Protein AF-A0A0D7AT11-F1 (afdb_monomer_lite)

Organism: NCBI:txid1314674

Radius of gyration: 20.87 Å; chains: 1; bounding box: 72×34×50 Å

Foldseek 3Di:
DDDPAAKEKEKEWDQDPVRWIKMWIWIWDADPNDIDIDTQDIDTQPPDLALLSVLVVVLVSCVVVVNLARYAAYEYEPDPRVQSNLQNNLVDPSNVRRHDPVRYDHDPVNVVVLVVVLVVVVVPPCPDDDDDDPPPPVVSVVVNVVVVVVVVDPPPDPPPDDD

Secondary structure (DSSP, 8-state):
----S-EEEEEEEEE-TTS-EEEEEEEEEEETTEEEEEEEEEEEPPS---HHHHHHHHHHHHHHHT-TTTEEEEEE-S-HHHHHHHHHHHT-TT-TT---GGGEEE-HHHHHHHHHHHHHHTTS-------------HHHHHHHHHHHHHHTT--S-------

Structure (mmCIF, N/CA/C/O backbone):
data_AF-A0A0D7AT11-F1
#
_entry.id   AF-A0A0D7AT11-F1
#
loop_
_atom_site.group_PDB
_atom_site.id
_atom_site.type_symbol
_atom_site.label_atom_id
_atom_site.label_alt_id
_atom_site.label_comp_id
_atom_site.label_asym_id
_atom_site.label_entity_id
_atom_site.label_seq_id
_atom_site.pdbx_PDB_ins_code
_atom_site.Cartn_x
_atom_site.Cartn_y
_atom_site.Cartn_z
_atom_site.occupancy
_atom_site.B_iso_or_equiv
_atom_site.auth_seq_id
_atom_site.auth_comp_id
_atom_site.auth_asym_id
_atom_site.auth_atom_id
_atom_site.pdbx_PDB_model_num
ATOM 1 N N . LYS A 1 1 ? -16.514 -11.302 15.987 1.00 50.53 1 LYS A N 1
ATOM 2 C CA . LYS A 1 1 ? -15.358 -10.973 16.859 1.00 50.53 1 LYS A CA 1
ATOM 3 C C . LYS A 1 1 ? -14.493 -9.981 16.101 1.00 50.53 1 LYS A C 1
ATOM 5 O O . LYS A 1 1 ? -14.315 -10.203 14.911 1.00 50.53 1 LYS A O 1
ATOM 10 N N . ALA A 1 2 ? -14.018 -8.916 16.748 1.00 74.94 2 ALA A N 1
ATOM 11 C CA . ALA A 1 2 ? -13.013 -8.041 16.149 1.00 74.94 2 ALA A CA 1
ATOM 12 C C . ALA A 1 2 ? -11.730 -8.854 15.894 1.00 74.94 2 ALA A C 1
ATOM 14 O O . ALA A 1 2 ? -11.370 -9.689 16.724 1.00 74.94 2 ALA A O 1
ATOM 15 N N . TYR A 1 3 ? -11.114 -8.674 14.726 1.00 87.75 3 TYR A N 1
ATOM 16 C CA . TYR A 1 3 ? -9.824 -9.277 14.385 1.00 87.75 3 TYR A CA 1
ATOM 17 C C . TYR A 1 3 ? -8.723 -8.648 15.249 1.00 87.75 3 TYR A C 1
ATOM 19 O O . TYR A 1 3 ? -8.729 -7.431 15.392 1.00 87.75 3 TYR A O 1
ATOM 27 N N . ASP A 1 4 ? -7.830 -9.439 15.840 1.00 88.06 4 ASP A N 1
ATOM 28 C CA . ASP A 1 4 ? -6.830 -8.968 16.824 1.00 88.06 4 ASP A CA 1
ATOM 29 C C . ASP A 1 4 ? -5.400 -8.882 16.255 1.00 88.06 4 ASP A C 1
ATOM 31 O O . ASP A 1 4 ? -4.460 -8.584 16.976 1.00 88.06 4 ASP A O 1
ATOM 35 N N . GLY A 1 5 ? -5.224 -9.183 14.965 1.00 91.88 5 GLY A N 1
ATOM 36 C CA . GLY A 1 5 ? -3.926 -9.106 14.296 1.00 91.88 5 GLY A CA 1
ATOM 37 C C . GLY A 1 5 ? -3.753 -7.837 13.467 1.00 91.88 5 GLY A C 1
ATOM 38 O O . GLY A 1 5 ? -4.709 -7.088 13.239 1.00 91.88 5 GLY A O 1
ATOM 39 N N . ASP A 1 6 ? -2.534 -7.668 12.962 1.00 92.75 6 ASP A N 1
ATOM 40 C CA . ASP A 1 6 ? -2.200 -6.634 11.989 1.00 92.75 6 ASP A CA 1
ATOM 41 C C . ASP A 1 6 ? -2.857 -6.916 10.638 1.00 92.75 6 ASP A C 1
ATOM 43 O O . ASP A 1 6 ? -3.034 -8.065 10.214 1.00 92.75 6 ASP A O 1
ATOM 47 N N . ILE A 1 7 ? -3.210 -5.840 9.949 1.00 95.44 7 ILE A N 1
ATOM 48 C CA . ILE A 1 7 ? -3.744 -5.870 8.596 1.00 95.44 7 ILE A CA 1
ATOM 49 C C . ILE A 1 7 ? -2.685 -5.254 7.690 1.00 95.44 7 ILE A C 1
ATOM 51 O O . ILE A 1 7 ? -2.240 -4.126 7.890 1.00 95.44 7 ILE A O 1
ATOM 55 N N . HIS A 1 8 ? -2.266 -5.996 6.678 1.00 95.69 8 HIS A N 1
ATOM 56 C CA . HIS A 1 8 ? -1.451 -5.449 5.602 1.00 95.69 8 HIS A CA 1
ATOM 57 C C . HIS A 1 8 ? -2.362 -5.081 4.441 1.00 95.69 8 HIS A C 1
ATOM 59 O O . HIS A 1 8 ? -3.462 -5.623 4.320 1.00 95.69 8 HIS A O 1
ATOM 65 N N . PHE A 1 9 ? -1.921 -4.191 3.570 1.00 95.94 9 PHE A N 1
ATOM 66 C CA . PHE A 1 9 ? -2.657 -3.876 2.358 1.00 95.94 9 PHE A CA 1
ATOM 67 C C . PHE A 1 9 ? -1.766 -3.962 1.128 1.00 95.94 9 PHE A C 1
ATOM 69 O O . PHE A 1 9 ? -0.541 -3.892 1.217 1.00 95.94 9 PHE A O 1
ATOM 76 N N . ALA A 1 10 ? -2.399 -4.126 -0.022 1.00 95.94 10 ALA A N 1
ATOM 77 C CA . ALA A 1 10 ? -1.774 -3.883 -1.303 1.00 95.94 10 ALA A CA 1
ATOM 78 C C . ALA A 1 10 ? -2.655 -2.939 -2.118 1.00 95.94 10 ALA A C 1
ATOM 80 O O . ALA A 1 10 ? -3.878 -2.919 -1.954 1.00 95.94 10 ALA A O 1
ATOM 81 N N . THR A 1 11 ? -2.023 -2.146 -2.968 1.00 94.00 11 THR A N 1
ATOM 82 C CA . THR A 1 11 ? -2.700 -1.286 -3.929 1.00 94.00 11 THR A CA 1
ATOM 83 C C . THR A 1 11 ? -2.073 -1.471 -5.299 1.00 94.00 11 THR A C 1
ATOM 85 O O . THR A 1 11 ? -0.860 -1.647 -5.417 1.00 94.00 11 THR A O 1
ATOM 88 N N . ASP A 1 12 ? -2.912 -1.470 -6.325 1.00 91.94 12 ASP A N 1
ATOM 89 C CA . ASP A 1 12 ? -2.474 -1.494 -7.714 1.00 91.94 12 ASP A CA 1
ATOM 90 C C . ASP A 1 12 ? -3.231 -0.429 -8.494 1.00 91.94 12 ASP A C 1
ATOM 92 O O . ASP A 1 12 ? -4.451 -0.290 -8.347 1.00 91.94 12 ASP A O 1
ATOM 96 N N . THR A 1 13 ? -2.494 0.314 -9.314 1.00 89.00 13 THR A N 1
ATOM 97 C CA . THR A 1 13 ? -3.042 1.356 -10.177 1.00 89.00 13 THR A CA 1
ATOM 98 C C . THR A 1 13 ? -2.715 1.019 -11.615 1.00 89.00 13 THR A C 1
ATOM 100 O O . THR A 1 13 ? -1.553 0.883 -11.986 1.00 89.00 13 THR A O 1
ATOM 103 N N . TRP A 1 14 ? -3.736 0.951 -12.461 1.00 88.81 14 TRP A N 1
ATOM 104 C CA . TRP A 1 14 ? -3.528 0.705 -13.881 1.00 88.81 14 TRP A CA 1
ATOM 105 C C . TRP A 1 14 ? -4.406 1.596 -14.738 1.00 88.81 14 TRP A C 1
ATOM 107 O O . TRP A 1 14 ? -5.520 1.976 -14.376 1.00 88.81 14 TRP A O 1
ATOM 117 N N . THR A 1 15 ? -3.907 1.894 -15.932 1.00 88.81 15 THR A N 1
ATOM 118 C CA . THR A 1 15 ? -4.707 2.500 -16.990 1.00 88.81 15 THR A CA 1
ATOM 119 C C . THR A 1 15 ? -5.323 1.396 -17.840 1.00 88.81 15 THR A C 1
ATOM 121 O O . THR A 1 15 ? -4.629 0.558 -18.414 1.00 88.81 15 THR A O 1
ATOM 124 N N . SER A 1 16 ? -6.645 1.376 -17.927 1.00 89.12 16 SER A N 1
ATOM 125 C CA . SER A 1 16 ? -7.388 0.481 -18.806 1.00 89.12 16 SER A CA 1
ATOM 126 C C . SER A 1 16 ? -7.190 0.835 -20.286 1.00 89.12 16 SER A C 1
ATOM 128 O O . SER A 1 16 ? -6.800 1.943 -20.657 1.00 89.12 16 SER A O 1
ATOM 130 N N . ALA A 1 17 ? -7.583 -0.085 -21.170 1.00 90.62 17 ALA A N 1
ATOM 131 C CA . ALA A 1 17 ? -7.541 0.127 -22.619 1.00 90.62 17 ALA A CA 1
ATOM 132 C C . ALA A 1 17 ? -8.412 1.300 -23.117 1.00 90.62 17 ALA A C 1
ATOM 134 O O . ALA A 1 17 ? -8.201 1.787 -24.223 1.00 90.62 17 ALA A O 1
ATOM 135 N N . ASN A 1 18 ? -9.387 1.759 -22.323 1.00 90.88 18 ASN A N 1
ATOM 136 C CA . ASN A 1 18 ? -10.194 2.945 -22.627 1.00 90.88 18 ASN A CA 1
ATOM 137 C C . ASN A 1 18 ? -9.656 4.230 -21.966 1.00 90.88 18 ASN A C 1
ATOM 139 O O . ASN A 1 18 ? -10.410 5.191 -21.834 1.00 90.88 18 ASN A O 1
ATOM 143 N N . HIS A 1 19 ? -8.372 4.247 -21.588 1.00 85.56 19 HIS A N 1
ATOM 144 C CA . HIS A 1 19 ? -7.656 5.395 -21.017 1.00 85.56 19 HIS A CA 1
ATOM 145 C C . HIS A 1 19 ? -8.220 5.895 -19.683 1.00 85.56 19 HIS A C 1
ATOM 147 O O . HIS A 1 19 ? -8.144 7.083 -19.381 1.00 85.56 19 HIS A O 1
ATOM 153 N N . ARG A 1 20 ? -8.784 4.989 -18.881 1.00 87.31 20 ARG A N 1
ATOM 154 C CA . ARG A 1 20 ? -9.256 5.293 -17.528 1.00 87.31 20 ARG A CA 1
ATOM 155 C C . ARG A 1 20 ? -8.307 4.691 -16.513 1.00 87.31 20 ARG A C 1
ATOM 157 O O . ARG A 1 20 ? -7.905 3.539 -16.654 1.00 87.31 20 ARG A O 1
ATOM 164 N N . ALA A 1 21 ? -7.935 5.463 -15.506 1.00 87.19 21 ALA A N 1
ATOM 165 C CA . ALA A 1 21 ? -7.117 4.954 -14.419 1.00 87.19 21 ALA A CA 1
ATOM 166 C C . ALA A 1 21 ? -8.017 4.342 -13.348 1.00 87.19 21 ALA A C 1
ATOM 168 O O . ALA A 1 21 ? -8.988 4.965 -12.922 1.00 87.19 21 ALA A O 1
ATOM 169 N N . PHE A 1 22 ? -7.677 3.143 -12.898 1.00 90.50 22 PHE A N 1
ATOM 170 C CA . PHE A 1 22 ? -8.353 2.459 -11.807 1.00 90.50 22 PHE A CA 1
ATOM 171 C C . PHE A 1 22 ? -7.369 2.151 -10.693 1.00 90.50 22 PHE A C 1
ATOM 173 O O . PHE A 1 22 ? -6.194 1.912 -10.961 1.00 90.50 22 PHE A O 1
ATOM 180 N N . VAL A 1 23 ? -7.884 2.129 -9.469 1.00 91.06 23 VAL A N 1
ATOM 181 C CA . VAL A 1 23 ? -7.182 1.670 -8.274 1.00 91.06 23 VAL A CA 1
ATOM 182 C C . VAL A 1 23 ? -7.961 0.514 -7.669 1.00 91.06 23 VAL A C 1
ATOM 184 O O . VAL A 1 23 ? -9.188 0.571 -7.560 1.00 91.06 23 VAL A O 1
ATOM 187 N N . ALA A 1 24 ? -7.242 -0.518 -7.243 1.00 95.00 24 ALA A N 1
ATOM 188 C CA . ALA A 1 24 ? -7.763 -1.555 -6.365 1.00 95.00 24 ALA A CA 1
ATOM 189 C C . ALA A 1 24 ? -7.001 -1.538 -5.042 1.00 95.00 24 ALA A C 1
ATOM 191 O O . ALA A 1 24 ? -5.774 -1.521 -5.049 1.00 95.00 24 ALA A O 1
ATOM 192 N N . ILE A 1 25 ? -7.722 -1.609 -3.923 1.00 96.31 25 ILE A N 1
ATOM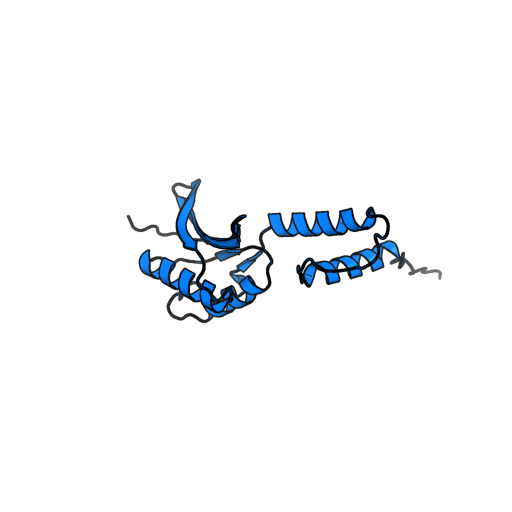 193 C CA . ILE A 1 25 ? -7.138 -1.719 -2.583 1.00 96.31 25 ILE A CA 1
ATOM 194 C C . ILE A 1 25 ? -7.544 -3.066 -1.996 1.00 96.31 25 ILE A C 1
ATOM 196 O O . ILE A 1 25 ? -8.733 -3.382 -1.896 1.00 96.31 25 ILE A O 1
ATOM 200 N N . THR A 1 26 ? -6.569 -3.861 -1.566 1.00 97.62 26 THR A N 1
ATOM 201 C CA . THR A 1 26 ? -6.802 -5.152 -0.914 1.00 97.62 26 THR A CA 1
ATOM 202 C C . THR A 1 26 ? -6.230 -5.176 0.492 1.00 97.62 26 THR A C 1
ATOM 204 O O . THR A 1 26 ? -5.112 -4.735 0.717 1.00 97.62 26 THR A O 1
ATOM 207 N N . ALA A 1 27 ? -6.966 -5.753 1.438 1.00 97.19 27 ALA A N 1
ATOM 208 C CA . ALA A 1 27 ? -6.480 -6.104 2.765 1.00 97.19 27 ALA A CA 1
ATOM 209 C C . ALA A 1 27 ? -5.985 -7.554 2.794 1.00 97.19 27 ALA A C 1
ATOM 211 O O . ALA A 1 27 ? -6.598 -8.451 2.208 1.00 97.19 27 ALA A O 1
ATOM 212 N N . HIS A 1 28 ? -4.911 -7.791 3.535 1.00 97.00 28 HIS A N 1
ATOM 213 C CA . HIS A 1 28 ? -4.272 -9.080 3.739 1.00 97.00 28 HIS A CA 1
ATOM 214 C C . HIS A 1 28 ? -4.108 -9.328 5.238 1.00 97.00 28 HIS A C 1
ATOM 216 O O . HIS A 1 28 ? -3.525 -8.519 5.956 1.00 97.00 28 HIS A O 1
ATOM 222 N N . LEU A 1 29 ? -4.632 -10.455 5.712 1.00 96.00 29 LEU A N 1
ATOM 223 C CA . LEU A 1 29 ? -4.647 -10.810 7.129 1.00 96.00 29 LEU A CA 1
ATOM 224 C C . LEU A 1 29 ? -4.575 -12.326 7.325 1.00 96.00 29 LEU A C 1
ATOM 226 O O . LEU A 1 29 ? -4.936 -13.101 6.437 1.00 96.00 29 LEU A O 1
ATOM 230 N N . LEU A 1 30 ? -4.145 -12.763 8.505 1.00 95.44 30 LEU A N 1
ATOM 231 C CA . LEU A 1 30 ? -4.098 -14.179 8.878 1.00 95.44 30 LEU A CA 1
ATOM 232 C C . LEU A 1 30 ? -5.301 -14.548 9.740 1.00 95.44 30 LEU A C 1
ATOM 234 O O . LEU A 1 30 ? -5.426 -14.066 10.861 1.00 95.44 30 LEU A O 1
ATOM 238 N N . VAL A 1 31 ? -6.156 -15.449 9.258 1.00 94.38 31 VAL A N 1
ATOM 239 C CA . VAL A 1 31 ? -7.301 -15.981 10.014 1.00 94.38 31 VAL A CA 1
ATOM 240 C C . VAL A 1 31 ? -7.145 -17.491 10.131 1.00 94.38 31 VAL A C 1
ATOM 242 O O . VAL A 1 31 ? -7.020 -18.173 9.118 1.00 94.38 31 VAL A O 1
ATOM 245 N N . ASP A 1 32 ? -7.125 -18.012 11.360 1.00 93.44 32 ASP A N 1
ATOM 246 C CA . ASP A 1 32 ? -6.904 -19.439 11.649 1.00 93.44 32 ASP A CA 1
ATOM 247 C C . ASP A 1 32 ? -5.619 -19.989 10.998 1.00 93.44 32 ASP A C 1
ATOM 249 O O . ASP A 1 32 ? -5.617 -21.055 10.381 1.00 93.44 32 ASP A O 1
ATOM 253 N N . ALA A 1 33 ? -4.528 -19.215 11.094 1.00 91.50 33 ALA A N 1
ATOM 254 C CA . ALA A 1 33 ? -3.230 -19.490 10.465 1.00 91.50 33 ALA A CA 1
ATOM 255 C C . ALA A 1 33 ? -3.271 -19.626 8.928 1.00 91.50 33 ALA A C 1
ATOM 257 O O . ALA A 1 33 ? -2.363 -20.198 8.325 1.00 91.50 33 ALA A O 1
ATOM 258 N N . LYS A 1 34 ? -4.310 -19.090 8.277 1.00 95.50 34 LYS A N 1
ATOM 259 C CA . LYS A 1 34 ? -4.439 -19.068 6.818 1.00 95.50 34 LYS A CA 1
ATOM 260 C C . LYS A 1 34 ? -4.475 -17.633 6.304 1.00 95.50 34 LYS A C 1
ATOM 262 O O . LYS A 1 34 ? -5.214 -16.816 6.863 1.00 95.50 34 LYS A O 1
ATOM 267 N N . PRO A 1 35 ? -3.724 -17.317 5.235 1.00 95.50 35 PRO A N 1
ATOM 268 C CA . PRO A 1 35 ? -3.795 -16.004 4.620 1.00 95.50 35 PRO A CA 1
ATOM 269 C C . PRO A 1 35 ? -5.178 -15.804 4.004 1.00 95.50 35 PRO A C 1
ATOM 271 O O . PRO A 1 35 ? -5.715 -16.680 3.322 1.00 95.50 35 PRO A O 1
ATOM 274 N N . LYS A 1 36 ? -5.754 -14.634 4.250 1.00 96.38 36 LYS A N 1
ATOM 275 C CA . LYS A 1 36 ? -6.951 -14.135 3.585 1.00 96.38 36 LYS A CA 1
ATOM 276 C C . LYS A 1 36 ? -6.615 -12.832 2.888 1.00 96.38 36 LYS A C 1
ATOM 278 O O . LYS A 1 36 ? -5.909 -11.999 3.447 1.00 96.38 36 LYS A O 1
ATOM 283 N N . SER A 1 37 ? -7.151 -12.678 1.685 1.00 97.06 37 SER A N 1
ATOM 284 C CA . SER A 1 37 ? -7.117 -11.434 0.928 1.00 97.06 37 SER A CA 1
ATOM 285 C C . SER A 1 37 ? -8.549 -10.999 0.649 1.00 97.06 37 SER A C 1
ATOM 287 O O . SER A 1 37 ? -9.398 -11.835 0.328 1.00 97.06 37 SER A O 1
ATOM 289 N N . ILE A 1 38 ? -8.829 -9.716 0.851 1.00 96.44 38 ILE A N 1
ATOM 290 C CA . ILE A 1 38 ? -10.156 -9.118 0.720 1.00 96.44 38 ILE A CA 1
ATOM 291 C C . ILE A 1 38 ? -9.994 -7.821 -0.065 1.00 96.44 38 ILE A C 1
ATOM 293 O O . ILE A 1 38 ? -9.147 -7.009 0.286 1.00 96.44 38 ILE A O 1
ATOM 297 N N . ILE A 1 39 ? -10.802 -7.615 -1.103 1.00 97.62 39 ILE A N 1
ATOM 298 C CA . ILE A 1 39 ? -10.886 -6.313 -1.777 1.00 97.62 39 ILE A CA 1
ATOM 299 C C . ILE A 1 39 ? -11.653 -5.366 -0.855 1.00 97.62 39 ILE A C 1
ATOM 301 O O . ILE A 1 39 ? -12.777 -5.682 -0.463 1.00 97.62 39 ILE A O 1
ATOM 305 N N . LEU A 1 40 ? -11.032 -4.244 -0.493 1.00 97.00 40 LEU A N 1
ATOM 306 C CA . LEU A 1 40 ? -11.667 -3.191 0.296 1.00 97.00 40 LEU A CA 1
ATOM 307 C C . LEU A 1 40 ? -12.433 -2.228 -0.605 1.00 97.00 40 LEU A C 1
ATOM 309 O O . LEU A 1 40 ? -13.600 -1.956 -0.346 1.00 97.00 40 LEU A O 1
ATOM 313 N N . ASP A 1 41 ? -11.788 -1.754 -1.671 1.00 96.31 41 ASP A N 1
ATOM 314 C CA . ASP A 1 41 ? -12.399 -0.831 -2.623 1.00 96.31 41 ASP A CA 1
ATOM 315 C C . ASP A 1 41 ? -11.792 -0.997 -4.025 1.00 96.31 41 ASP A C 1
ATOM 317 O O . ASP A 1 41 ? -10.672 -1.496 -4.196 1.00 96.31 41 ASP A O 1
ATOM 321 N N . PHE A 1 42 ? -12.565 -0.593 -5.028 1.00 94.50 42 PHE A N 1
ATOM 322 C CA . PHE A 1 42 ? -12.181 -0.542 -6.429 1.00 94.50 42 PHE A CA 1
ATOM 323 C C . PHE A 1 42 ? -12.872 0.646 -7.097 1.00 94.50 42 PHE A C 1
ATOM 325 O O . PHE A 1 42 ? -14.099 0.663 -7.236 1.00 94.50 42 PHE A O 1
ATOM 332 N N . PHE A 1 43 ? -12.090 1.622 -7.551 1.00 91.06 43 PHE A N 1
ATOM 333 C CA . PHE A 1 43 ? -12.637 2.863 -8.092 1.00 91.06 43 PHE A CA 1
ATOM 334 C C . PHE A 1 43 ? -11.799 3.438 -9.236 1.00 91.06 43 PHE A C 1
ATOM 336 O O . PHE A 1 43 ? -10.619 3.132 -9.404 1.00 91.06 43 PHE A O 1
ATOM 343 N N . GLU A 1 44 ? -12.447 4.273 -10.049 1.00 90.50 44 GLU A N 1
ATOM 344 C CA . GLU A 1 44 ? -11.787 5.096 -11.064 1.00 90.50 44 GLU A CA 1
ATOM 345 C C . GLU A 1 44 ? -11.124 6.295 -10.376 1.00 90.50 44 GLU A C 1
ATOM 347 O O . GLU A 1 44 ? -11.744 6.963 -9.545 1.00 90.50 44 GLU A O 1
ATOM 352 N N . VAL A 1 45 ? -9.856 6.548 -10.689 1.00 80.50 45 VAL A N 1
ATOM 353 C CA . VAL A 1 45 ? -9.055 7.565 -10.000 1.00 80.50 45 VAL A CA 1
ATOM 354 C C . VAL A 1 45 ? -9.578 8.967 -10.336 1.00 80.50 45 VAL A C 1
ATOM 356 O O . VAL A 1 45 ? -9.864 9.237 -11.506 1.00 80.50 45 VAL A O 1
ATOM 359 N N . PRO A 1 46 ? -9.668 9.886 -9.353 1.00 67.56 46 PRO A N 1
ATOM 360 C CA . PRO A 1 46 ? -9.953 11.295 -9.619 1.00 67.56 46 PRO A CA 1
ATOM 361 C C . PRO A 1 46 ? -8.932 11.906 -10.596 1.00 67.56 46 PRO A C 1
ATOM 363 O O . PRO A 1 46 ? -7.802 11.438 -10.677 1.00 67.56 46 PRO A O 1
ATOM 366 N N . GLU A 1 47 ? -9.287 12.990 -11.294 1.00 66.00 47 GLU A N 1
ATOM 367 C CA . GLU A 1 47 ? -8.486 13.610 -12.377 1.00 66.00 47 GLU A CA 1
ATOM 368 C C . GLU A 1 47 ? -7.015 13.958 -12.025 1.00 66.00 47 GLU A C 1
ATOM 370 O O . GLU A 1 47 ? -6.213 14.227 -12.918 1.00 66.00 47 GLU A O 1
ATOM 375 N N . LEU A 1 48 ? -6.635 13.946 -10.742 1.00 71.62 48 LEU A N 1
ATOM 376 C CA . LEU A 1 48 ? -5.284 14.213 -10.244 1.00 71.62 48 LEU A CA 1
ATOM 377 C C . LEU A 1 48 ? -4.607 12.907 -9.787 1.00 71.62 48 LEU A C 1
ATOM 379 O O . LEU A 1 48 ? -4.801 12.459 -8.659 1.00 71.62 48 LEU A O 1
ATOM 383 N N . HIS A 1 49 ? -3.772 12.318 -10.648 1.00 74.94 49 HIS A N 1
ATOM 384 C CA . HIS A 1 49 ? -2.967 11.119 -10.352 1.00 74.94 49 HIS A CA 1
ATOM 385 C C . HIS A 1 49 ? -1.724 11.434 -9.502 1.00 74.94 49 HIS A C 1
ATOM 387 O O . HIS A 1 49 ? -0.596 11.158 -9.910 1.00 74.94 49 HIS A O 1
ATOM 393 N N . THR A 1 50 ? -1.914 12.049 -8.335 1.00 84.94 50 THR A N 1
ATOM 394 C CA . THR A 1 50 ? -0.816 12.366 -7.410 1.00 84.94 50 THR A CA 1
ATOM 395 C C . THR A 1 50 ? -0.799 11.408 -6.225 1.00 84.94 50 THR A C 1
ATOM 397 O O . THR A 1 50 ? -1.846 10.886 -5.828 1.00 84.94 50 THR A O 1
ATOM 400 N N . GLY A 1 51 ? 0.379 11.201 -5.630 1.00 86.38 51 GLY A N 1
ATOM 401 C CA . GLY A 1 51 ? 0.523 10.367 -4.437 1.00 86.38 51 GLY A CA 1
ATOM 402 C C . GLY A 1 51 ? -0.375 10.822 -3.287 1.00 86.38 51 GLY A C 1
ATOM 403 O O . GLY A 1 51 ? -1.009 10.000 -2.634 1.00 86.38 51 GLY A O 1
ATOM 404 N N . GLU A 1 52 ? -0.539 12.131 -3.094 1.00 89.31 52 GLU A N 1
ATOM 405 C CA . GLU A 1 52 ? -1.402 12.705 -2.054 1.00 89.31 52 GLU A CA 1
ATOM 406 C C . GLU A 1 52 ? -2.886 12.409 -2.295 1.00 89.31 52 GLU A C 1
ATOM 408 O O . GLU A 1 52 ? -3.660 12.259 -1.347 1.00 89.31 52 GLU A O 1
ATOM 413 N N . THR A 1 53 ? -3.304 12.326 -3.562 1.00 88.62 53 THR A N 1
ATOM 414 C CA . THR A 1 53 ? -4.668 11.912 -3.899 1.00 88.62 53 THR A CA 1
ATOM 415 C C . THR A 1 53 ? -4.882 10.448 -3.554 1.00 88.62 53 THR A C 1
ATOM 417 O O . THR A 1 53 ? -5.875 10.140 -2.899 1.00 88.62 53 THR A O 1
ATOM 420 N N . PHE A 1 54 ? -3.940 9.567 -3.896 1.00 89.25 54 PHE A N 1
ATOM 421 C CA . PHE A 1 54 ? -4.024 8.159 -3.507 1.00 89.25 54 PHE A CA 1
ATOM 422 C C . PHE A 1 54 ? -4.021 7.976 -1.990 1.00 89.25 54 PHE A C 1
ATOM 424 O O . PHE A 1 54 ? -4.873 7.260 -1.472 1.00 89.25 54 PHE A O 1
ATOM 431 N N . ALA A 1 55 ? -3.139 8.681 -1.277 1.00 91.56 55 ALA A N 1
ATOM 432 C CA . ALA A 1 55 ? -3.050 8.622 0.178 1.00 91.56 55 ALA A CA 1
ATOM 433 C C . ALA A 1 55 ? -4.395 8.949 0.830 1.00 91.56 55 ALA A C 1
ATOM 435 O O . ALA A 1 55 ? -4.909 8.158 1.612 1.00 91.56 55 ALA A O 1
ATOM 436 N N . ARG A 1 56 ? -5.020 10.063 0.428 1.00 92.06 56 ARG A N 1
ATOM 437 C CA . ARG A 1 56 ? -6.325 10.483 0.950 1.00 92.06 56 ARG A CA 1
ATOM 438 C C . ARG A 1 56 ? -7.428 9.451 0.699 1.00 92.06 56 ARG A C 1
ATOM 440 O O . ARG A 1 56 ? -8.228 9.198 1.597 1.00 92.06 56 ARG A O 1
ATOM 447 N N . GLU A 1 57 ? -7.514 8.889 -0.509 1.00 91.94 57 GLU A N 1
ATOM 448 C CA . GLU A 1 57 ? -8.549 7.894 -0.819 1.00 91.94 57 GLU A CA 1
ATOM 449 C C . GLU A 1 57 ? -8.321 6.586 -0.044 1.00 91.94 57 GLU A C 1
ATOM 451 O O . GLU A 1 57 ? -9.275 6.015 0.481 1.00 91.94 57 GLU A O 1
ATOM 456 N N . ILE A 1 58 ? -7.067 6.148 0.111 1.00 93.00 58 ILE A N 1
ATOM 457 C CA . ILE A 1 58 ? -6.724 4.970 0.919 1.00 93.00 58 ILE A CA 1
ATOM 458 C C . ILE A 1 58 ? -7.050 5.214 2.402 1.00 93.00 58 ILE A C 1
ATOM 460 O O . ILE A 1 58 ? -7.712 4.373 3.015 1.00 93.00 58 ILE A O 1
ATOM 464 N N . SER A 1 59 ? -6.684 6.374 2.967 1.00 93.81 59 SER A N 1
ATOM 465 C CA . SER A 1 59 ? -7.053 6.754 4.340 1.00 93.81 59 SER A CA 1
ATOM 466 C C . SER A 1 59 ? -8.560 6.731 4.551 1.00 93.81 59 SER A C 1
ATOM 468 O O . SER A 1 59 ? -9.041 6.182 5.543 1.00 93.81 59 SER A O 1
ATOM 470 N N . ARG A 1 60 ? -9.331 7.264 3.592 1.00 95.06 60 ARG A N 1
ATOM 471 C CA . ARG A 1 60 ? -10.798 7.229 3.638 1.00 95.06 60 ARG A CA 1
ATOM 472 C C . ARG A 1 60 ? -11.316 5.796 3.743 1.00 95.06 60 ARG A C 1
ATOM 474 O O . ARG A 1 60 ? -12.161 5.530 4.592 1.00 95.06 60 ARG A O 1
ATOM 481 N N . VAL A 1 61 ? -10.808 4.889 2.907 1.00 95.69 61 VAL A N 1
ATOM 482 C CA . VAL A 1 61 ? -11.207 3.474 2.919 1.00 95.69 61 VAL A CA 1
ATOM 483 C C . VAL A 1 61 ? -10.861 2.826 4.262 1.00 95.69 61 VAL A C 1
ATOM 485 O O . VAL A 1 61 ? -11.686 2.119 4.834 1.00 95.69 61 VAL A O 1
ATOM 488 N N . PHE A 1 62 ? -9.687 3.095 4.832 1.00 95.62 62 PHE A N 1
ATOM 489 C CA . PHE A 1 62 ? -9.321 2.531 6.137 1.00 95.62 62 PHE A CA 1
ATOM 490 C C . PHE A 1 62 ? -10.233 3.003 7.270 1.00 95.62 62 PHE A C 1
ATOM 492 O O . PHE A 1 62 ? -10.654 2.180 8.085 1.00 95.62 62 PHE A O 1
ATOM 499 N N . LEU A 1 63 ? -10.589 4.289 7.280 1.00 95.56 63 LEU A N 1
ATOM 500 C CA . LEU A 1 63 ? -11.531 4.864 8.241 1.00 95.56 63 LEU A CA 1
ATOM 501 C C . LEU A 1 63 ? -12.950 4.303 8.068 1.00 95.56 63 LEU A C 1
ATOM 503 O O . LEU A 1 63 ? -13.617 4.002 9.055 1.00 95.56 63 LEU A O 1
ATOM 507 N N . GLU A 1 64 ? -13.415 4.122 6.829 1.00 95.88 64 GLU A N 1
ATOM 508 C CA . GLU A 1 64 ? -14.739 3.557 6.532 1.00 95.88 64 GLU A CA 1
ATOM 509 C C . GLU A 1 64 ? -14.880 2.117 7.045 1.00 95.88 64 GLU A C 1
ATOM 511 O O . GLU A 1 64 ? -15.919 1.740 7.592 1.00 95.88 64 GLU A O 1
ATOM 516 N N . PHE A 1 65 ? -13.814 1.325 6.929 1.00 94.94 65 PHE A N 1
ATOM 517 C CA . PHE A 1 65 ? -13.767 -0.042 7.445 1.00 94.94 65 PHE A CA 1
ATOM 518 C C . PHE A 1 65 ? -13.401 -0.129 8.939 1.00 94.94 65 PHE A C 1
ATOM 520 O O . PHE A 1 65 ? -13.501 -1.215 9.518 1.00 94.94 65 PHE A O 1
ATOM 527 N N . GLY A 1 66 ? -13.001 0.979 9.576 1.00 94.94 66 GLY A N 1
ATOM 528 C CA . GLY A 1 66 ? -12.590 1.022 10.983 1.00 94.94 66 GLY A CA 1
ATOM 529 C C . GLY A 1 66 ? -11.312 0.224 11.265 1.00 94.94 66 GLY A C 1
ATOM 530 O O . GLY A 1 66 ? -11.231 -0.494 12.269 1.00 94.94 66 GLY A O 1
ATOM 531 N N . ILE A 1 67 ? -10.361 0.250 10.326 1.00 95.00 67 ILE A N 1
ATOM 532 C CA . ILE A 1 67 ? -9.097 -0.502 10.390 1.00 95.00 67 ILE A CA 1
ATOM 533 C C . ILE A 1 67 ? -7.860 0.395 10.511 1.00 95.00 67 ILE A C 1
ATOM 535 O O . ILE A 1 67 ? -6.747 -0.121 10.556 1.00 95.00 67 ILE A O 1
ATOM 539 N N . GLU A 1 68 ? -8.032 1.710 10.611 1.00 94.19 68 GLU A N 1
ATOM 540 C CA . GLU A 1 68 ? -6.985 2.740 10.619 1.00 94.19 68 GLU A CA 1
ATOM 541 C C . GLU A 1 68 ? -5.934 2.585 11.729 1.00 94.19 68 GLU A C 1
ATOM 543 O O . GLU A 1 68 ? -4.827 3.099 11.622 1.00 94.19 68 GLU A O 1
ATOM 548 N N . THR A 1 69 ? -6.265 1.848 12.790 1.00 93.62 69 THR A N 1
ATOM 549 C CA . THR A 1 69 ? -5.368 1.544 13.917 1.00 93.62 69 THR A CA 1
ATOM 550 C C . THR A 1 69 ? -4.626 0.211 13.775 1.00 93.62 69 THR A C 1
ATOM 552 O O . THR A 1 69 ? -3.877 -0.169 14.673 1.00 93.62 69 THR A O 1
ATOM 555 N N . LYS A 1 70 ? -4.860 -0.535 12.688 1.00 93.44 70 LYS A N 1
ATOM 556 C CA . LYS A 1 70 ? -4.345 -1.901 12.473 1.00 93.44 70 LYS A CA 1
ATOM 557 C C . LYS A 1 70 ? -3.575 -2.073 11.175 1.00 93.44 70 LYS A C 1
ATOM 559 O O . LYS A 1 70 ? -3.050 -3.159 10.928 1.00 93.44 70 LYS A O 1
ATOM 564 N N . VAL A 1 71 ? -3.540 -1.051 10.326 1.00 92.94 71 VAL A N 1
ATOM 565 C CA . VAL A 1 71 ? -2.809 -1.121 9.064 1.00 92.94 71 VAL A CA 1
ATOM 566 C C . VAL A 1 71 ? -1.317 -1.002 9.343 1.00 92.94 71 VAL A C 1
ATOM 568 O O . VAL A 1 71 ? -0.874 0.030 9.834 1.00 92.94 71 VAL A O 1
ATOM 571 N N . SER A 1 72 ? -0.555 -2.050 9.033 1.00 90.12 72 SER A N 1
ATOM 572 C CA . SER A 1 72 ? 0.877 -2.118 9.353 1.00 90.12 72 SER A CA 1
ATOM 573 C C . SER A 1 72 ? 1.787 -1.938 8.139 1.00 90.12 72 SER A C 1
ATOM 575 O O . SER A 1 72 ? 2.701 -1.129 8.190 1.00 90.12 72 SER A O 1
ATOM 577 N N . LYS A 1 73 ? 1.572 -2.688 7.049 1.00 92.00 73 LYS A N 1
ATOM 578 C CA . LYS A 1 73 ? 2.445 -2.655 5.857 1.00 92.00 73 LYS A CA 1
ATOM 579 C C . LYS A 1 73 ? 1.623 -2.523 4.584 1.00 92.00 73 LYS A C 1
ATOM 581 O O . LYS A 1 73 ? 0.582 -3.173 4.473 1.00 92.00 73 LYS A O 1
ATOM 586 N N . GLY A 1 74 ? 2.108 -1.727 3.639 1.00 93.38 74 GLY A N 1
ATOM 587 C CA . GLY A 1 74 ? 1.517 -1.513 2.321 1.00 93.38 74 GLY A CA 1
ATOM 588 C C . GLY A 1 74 ? 2.415 -2.046 1.213 1.00 93.38 74 GLY A C 1
ATOM 589 O O . GLY A 1 74 ? 3.626 -1.865 1.263 1.00 93.38 74 GLY A O 1
ATOM 590 N N . THR A 1 75 ? 1.845 -2.708 0.211 1.00 94.75 75 THR A N 1
ATOM 591 C CA . THR A 1 75 ? 2.561 -3.098 -1.014 1.00 94.75 75 THR A CA 1
ATOM 592 C C . THR A 1 75 ? 1.992 -2.353 -2.213 1.00 94.75 75 THR A C 1
ATOM 594 O O . THR A 1 75 ? 0.786 -2.401 -2.438 1.00 94.75 75 THR A O 1
ATOM 597 N N . ALA A 1 76 ? 2.846 -1.707 -2.998 1.00 92.00 76 ALA A N 1
ATOM 598 C CA . ALA A 1 76 ? 2.468 -1.058 -4.251 1.00 92.00 76 ALA A CA 1
ATOM 599 C C . ALA A 1 76 ? 3.521 -1.346 -5.334 1.00 92.00 76 ALA A C 1
ATOM 601 O O . ALA A 1 76 ? 4.584 -1.914 -5.048 1.00 92.00 76 ALA A O 1
ATOM 602 N N . ASP A 1 77 ? 3.232 -1.016 -6.594 1.00 87.75 77 ASP A N 1
ATOM 603 C CA . ASP A 1 77 ? 4.234 -1.119 -7.655 1.00 87.75 77 ASP A CA 1
ATOM 604 C C . ASP A 1 77 ? 5.384 -0.110 -7.457 1.00 87.75 77 ASP A C 1
ATOM 606 O O . ASP A 1 77 ? 5.351 0.746 -6.572 1.00 87.75 77 ASP A O 1
ATOM 610 N N . ASN A 1 78 ? 6.477 -0.255 -8.207 1.00 84.88 78 ASN A N 1
ATOM 611 C CA . ASN A 1 78 ? 7.696 0.528 -7.957 1.00 84.88 78 ASN A CA 1
ATOM 612 C C . ASN A 1 78 ? 7.657 1.935 -8.582 1.00 84.88 78 ASN A C 1
ATOM 614 O O . ASN A 1 78 ? 8.701 2.499 -8.888 1.00 84.88 78 ASN A O 1
ATOM 618 N N . ALA A 1 79 ? 6.467 2.486 -8.815 1.00 84.94 79 ALA A N 1
ATOM 619 C CA . ALA A 1 79 ? 6.305 3.812 -9.384 1.00 84.94 79 ALA A CA 1
ATOM 620 C C . ALA A 1 79 ? 6.545 4.905 -8.324 1.00 84.94 79 ALA A C 1
ATOM 622 O O . ALA A 1 79 ? 6.165 4.768 -7.159 1.00 84.94 79 ALA A O 1
ATOM 623 N N . SER A 1 80 ? 7.158 6.019 -8.732 1.00 83.38 80 SER A N 1
ATOM 624 C CA . SER A 1 80 ? 7.533 7.135 -7.844 1.00 83.38 80 SER A CA 1
ATOM 625 C C . SER A 1 80 ? 6.332 7.823 -7.177 1.00 83.38 80 SER A C 1
ATOM 627 O O . SER A 1 80 ? 6.429 8.371 -6.075 1.00 83.38 80 SER A O 1
ATOM 629 N N . ASN A 1 81 ? 5.153 7.754 -7.798 1.00 84.56 81 ASN A N 1
ATOM 630 C CA . ASN A 1 81 ? 3.903 8.228 -7.203 1.00 84.56 81 ASN A CA 1
ATOM 631 C C . ASN A 1 81 ? 3.533 7.465 -5.913 1.00 84.56 81 ASN A C 1
ATOM 633 O O . ASN A 1 81 ? 2.935 8.056 -5.014 1.00 84.56 81 ASN A O 1
ATOM 637 N N . ASN A 1 82 ? 3.934 6.201 -5.765 1.00 88.25 82 ASN A N 1
ATOM 638 C CA . ASN A 1 82 ? 3.672 5.425 -4.553 1.00 88.25 82 ASN A CA 1
ATOM 639 C C . ASN A 1 82 ? 4.574 5.836 -3.388 1.00 88.25 82 ASN A C 1
ATOM 641 O O . ASN A 1 82 ? 4.200 5.647 -2.229 1.00 88.25 82 ASN A O 1
ATOM 645 N N . ASP A 1 83 ? 5.721 6.452 -3.672 1.00 87.88 83 ASP A N 1
ATOM 646 C CA . ASP A 1 83 ? 6.618 6.981 -2.640 1.00 87.88 83 ASP A CA 1
ATOM 647 C C . ASP A 1 83 ? 6.008 8.223 -2.005 1.00 87.88 83 ASP A C 1
ATOM 649 O O . ASP A 1 83 ? 5.873 8.314 -0.784 1.00 87.88 83 ASP A O 1
ATOM 653 N N . THR A 1 84 ? 5.523 9.139 -2.846 1.00 90.38 84 THR A N 1
ATOM 654 C CA . THR A 1 84 ? 4.780 10.321 -2.385 1.00 90.38 84 THR A CA 1
ATOM 655 C C . THR A 1 84 ? 3.471 9.945 -1.684 1.00 90.38 84 THR A C 1
ATOM 657 O O . THR A 1 84 ? 3.143 10.535 -0.656 1.00 90.38 84 THR A O 1
ATOM 660 N N . MET A 1 85 ? 2.761 8.914 -2.160 1.00 90.88 85 MET A N 1
ATOM 661 C CA . MET A 1 85 ? 1.583 8.354 -1.483 1.00 90.88 85 MET A CA 1
ATOM 662 C C . MET A 1 85 ? 1.922 7.833 -0.086 1.00 90.88 85 MET A C 1
ATOM 664 O O . MET A 1 85 ? 1.277 8.210 0.888 1.00 90.88 85 MET A O 1
ATOM 668 N N . THR A 1 86 ? 2.944 6.987 0.024 1.00 90.81 86 THR A N 1
ATOM 669 C CA . THR A 1 86 ? 3.363 6.392 1.298 1.00 90.81 86 THR A CA 1
ATOM 670 C C . THR A 1 86 ? 3.797 7.466 2.291 1.00 90.81 86 THR A C 1
ATOM 672 O O . THR A 1 86 ? 3.402 7.425 3.456 1.00 90.81 86 THR A O 1
ATOM 675 N N . ALA A 1 87 ? 4.570 8.454 1.835 1.00 90.25 87 ALA A N 1
ATOM 676 C CA . ALA A 1 87 ? 4.990 9.575 2.666 1.00 90.25 87 ALA A CA 1
ATOM 677 C C . ALA A 1 87 ? 3.790 10.385 3.181 1.00 90.25 87 ALA A C 1
ATOM 679 O O . ALA A 1 87 ? 3.741 10.722 4.364 1.00 90.25 87 ALA A O 1
ATOM 680 N N . ALA A 1 88 ? 2.805 10.657 2.320 1.00 91.88 88 ALA A N 1
ATOM 681 C CA . ALA A 1 88 ? 1.588 11.363 2.706 1.00 91.88 88 ALA A CA 1
ATOM 682 C C . ALA A 1 88 ? 0.739 10.556 3.704 1.00 91.88 88 ALA A C 1
ATOM 684 O O . ALA A 1 88 ? 0.253 11.129 4.674 1.00 91.88 88 ALA A O 1
ATOM 685 N N . MET A 1 89 ? 0.614 9.237 3.519 1.00 92.19 89 MET A N 1
ATOM 686 C CA . MET A 1 89 ? -0.080 8.360 4.471 1.00 92.19 89 MET A CA 1
ATOM 687 C C . MET A 1 89 ? 0.628 8.300 5.827 1.00 92.19 89 MET A C 1
ATOM 689 O O . MET A 1 89 ? -0.031 8.362 6.855 1.00 92.19 89 MET A O 1
ATOM 693 N N . GLY A 1 90 ? 1.962 8.219 5.851 1.00 90.75 90 GLY A N 1
ATOM 694 C CA . GLY A 1 90 ? 2.734 8.201 7.101 1.00 90.75 90 GLY A CA 1
ATOM 695 C C . GLY A 1 90 ? 2.668 9.513 7.893 1.00 90.75 90 GLY A C 1
ATOM 696 O O . GLY A 1 90 ? 2.964 9.535 9.086 1.00 90.75 90 GLY A O 1
ATOM 697 N N . ALA A 1 91 ? 2.282 10.611 7.237 1.00 90.94 91 ALA A N 1
ATOM 698 C CA . ALA A 1 91 ? 2.031 11.904 7.866 1.00 90.94 91 ALA A CA 1
ATOM 699 C C . ALA A 1 91 ? 0.558 12.107 8.279 1.00 90.94 91 ALA A C 1
ATOM 701 O O . ALA A 1 91 ? 0.239 13.116 8.910 1.00 90.94 91 ALA A O 1
ATOM 702 N N . ASP A 1 92 ? -0.341 11.188 7.917 1.00 91.31 92 ASP A N 1
ATOM 703 C CA . ASP A 1 92 ? -1.769 11.283 8.200 1.00 91.31 92 ASP A CA 1
ATOM 704 C C . ASP A 1 92 ? -2.077 10.783 9.620 1.00 91.31 92 ASP A C 1
ATOM 706 O O . ASP A 1 92 ? -2.103 9.584 9.898 1.00 91.31 92 ASP A O 1
ATOM 710 N N . GLU A 1 93 ? -2.361 11.715 10.534 1.00 91.38 93 GLU A N 1
ATOM 711 C CA . GLU A 1 93 ? -2.699 11.406 11.932 1.00 91.38 93 GLU A CA 1
ATOM 712 C C . GLU A 1 93 ? -3.963 10.538 12.080 1.00 91.38 93 GLU A C 1
ATOM 714 O O . GLU A 1 93 ? -4.186 9.956 13.145 1.00 91.38 93 GLU A O 1
ATOM 719 N N . SER A 1 94 ? -4.793 10.431 11.034 1.00 91.94 94 SER A N 1
ATOM 720 C CA . SER A 1 94 ? -5.975 9.567 11.037 1.00 91.94 94 SER A CA 1
ATOM 721 C C . SER A 1 94 ? -5.653 8.081 10.862 1.00 91.94 94 SER A C 1
ATOM 723 O O . SER A 1 94 ? -6.495 7.257 11.216 1.00 91.94 94 SER A O 1
ATOM 725 N N . ILE A 1 95 ? -4.442 7.724 10.408 1.00 91.50 95 ILE A N 1
ATOM 726 C CA . ILE A 1 95 ? -3.950 6.338 10.327 1.00 91.50 95 ILE A CA 1
ATOM 727 C C . ILE A 1 95 ? -2.759 6.159 11.283 1.00 91.50 95 ILE A C 1
ATOM 729 O O . ILE A 1 95 ? -1.614 5.991 10.860 1.00 91.50 95 ILE A O 1
ATOM 733 N N . PRO A 1 96 ? -2.991 6.158 12.604 1.00 90.00 96 PR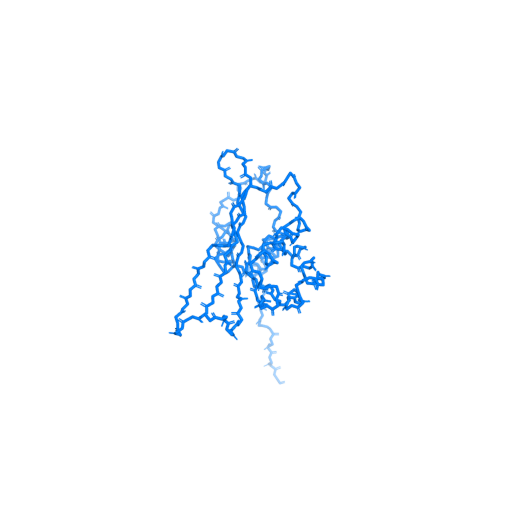O A N 1
ATOM 734 C CA . PRO A 1 96 ? -1.916 6.173 13.588 1.00 90.00 96 PRO A CA 1
ATOM 735 C C . PRO A 1 96 ? -1.100 4.878 13.650 1.00 90.00 96 PRO A C 1
ATOM 737 O O . PRO A 1 96 ? -0.229 4.798 14.502 1.00 90.00 96 PRO A O 1
ATOM 740 N N . SER A 1 97 ? -1.388 3.853 12.843 1.00 89.69 97 SER A N 1
ATOM 741 C CA . SER A 1 97 ? -0.589 2.622 12.768 1.00 89.69 97 SER A CA 1
ATOM 742 C C . SER A 1 97 ? 0.365 2.570 11.571 1.00 89.69 97 SER A C 1
ATOM 744 O O . SER A 1 97 ? 1.218 1.685 11.525 1.00 89.69 97 SER A O 1
ATOM 746 N N . PHE A 1 98 ? 0.227 3.490 10.611 1.00 89.56 98 PHE A N 1
ATOM 747 C CA . PHE A 1 98 ? 1.060 3.555 9.415 1.00 89.56 98 PHE A CA 1
ATOM 748 C C . PHE A 1 98 ? 2.030 4.723 9.558 1.00 89.56 98 PHE A C 1
ATOM 750 O O . PHE A 1 98 ? 1.618 5.879 9.552 1.00 89.56 98 PHE A O 1
ATOM 757 N N . HIS A 1 99 ? 3.315 4.442 9.759 1.00 75.12 99 HIS A N 1
ATOM 758 C CA . HIS A 1 99 ? 4.213 5.441 10.329 1.00 75.12 99 HIS A CA 1
ATOM 759 C C . HIS A 1 99 ? 5.273 5.959 9.365 1.00 75.12 99 HIS A C 1
ATOM 761 O O . HIS A 1 99 ? 5.741 7.081 9.574 1.00 75.12 99 HIS A O 1
ATOM 767 N N . ARG A 1 100 ? 5.737 5.177 8.377 1.00 68.81 100 ARG A N 1
ATOM 768 C CA . ARG A 1 100 ? 6.924 5.554 7.579 1.00 68.81 100 ARG A CA 1
ATOM 769 C C . ARG A 1 100 ? 6.975 4.916 6.190 1.00 68.81 100 ARG A C 1
ATOM 771 O O . ARG A 1 100 ? 6.295 3.942 5.899 1.00 68.81 100 ARG A O 1
ATOM 778 N N . GLU A 1 101 ? 7.910 5.407 5.377 1.00 64.44 101 GLU A N 1
ATOM 779 C CA . GLU A 1 101 ? 8.367 4.759 4.137 1.00 64.44 101 GLU A CA 1
ATOM 780 C C . GLU A 1 101 ? 8.816 3.299 4.355 1.00 64.44 101 GLU A C 1
ATOM 782 O O . GLU A 1 101 ? 8.612 2.448 3.501 1.00 64.44 101 GLU A O 1
ATOM 787 N N . GLU A 1 102 ? 9.331 2.967 5.542 1.00 71.75 102 GLU A N 1
ATOM 788 C CA . GLU A 1 102 ? 9.697 1.596 5.948 1.00 71.75 102 GLU A CA 1
ATOM 789 C C . GLU A 1 102 ? 8.488 0.639 6.065 1.00 71.75 102 GLU A C 1
ATOM 791 O O . GLU A 1 102 ? 8.646 -0.582 6.211 1.00 71.75 102 GLU A O 1
ATOM 796 N N . ASP A 1 103 ? 7.267 1.176 6.027 1.00 79.75 103 ASP A N 1
ATOM 797 C CA . ASP A 1 103 ? 6.025 0.408 5.971 1.00 79.75 103 ASP A CA 1
ATOM 798 C C . ASP A 1 103 ? 5.581 0.105 4.532 1.00 79.75 103 ASP A C 1
ATOM 800 O O . ASP A 1 103 ? 4.659 -0.690 4.333 1.00 79.75 103 ASP A O 1
ATOM 804 N N . HIS A 1 104 ? 6.277 0.656 3.532 1.00 87.56 104 HIS A N 1
ATOM 805 C CA . HIS A 1 104 ? 6.088 0.352 2.121 1.00 87.56 104 HIS A CA 1
ATOM 806 C C . HIS A 1 104 ? 7.028 -0.762 1.654 1.00 87.56 104 HIS A C 1
ATOM 808 O O . HIS A 1 104 ? 8.252 -0.701 1.756 1.00 87.56 104 HIS A O 1
ATOM 814 N N . VAL A 1 105 ? 6.422 -1.805 1.100 1.00 90.75 105 VAL A N 1
ATOM 815 C CA . VAL A 1 105 ? 7.092 -2.927 0.455 1.00 90.75 105 VAL A CA 1
ATOM 816 C C . VAL A 1 105 ? 6.931 -2.773 -1.054 1.00 90.75 105 VAL A C 1
ATOM 818 O O . VAL A 1 105 ? 5.813 -2.733 -1.563 1.00 90.75 105 VAL A O 1
ATOM 821 N N . ARG A 1 106 ? 8.045 -2.725 -1.789 1.00 89.56 106 ARG A N 1
ATOM 822 C CA . ARG A 1 106 ? 8.009 -2.687 -3.258 1.00 89.56 106 ARG A CA 1
ATOM 823 C C . ARG A 1 106 ? 7.453 -3.994 -3.824 1.00 89.56 106 ARG A C 1
ATOM 825 O O . ARG A 1 106 ? 7.753 -5.083 -3.328 1.00 89.56 106 ARG A O 1
ATOM 832 N N . CYS A 1 107 ? 6.693 -3.907 -4.911 1.00 92.75 107 CYS A N 1
ATOM 833 C CA . CYS A 1 107 ? 6.173 -5.083 -5.600 1.00 92.75 107 CYS A CA 1
ATOM 834 C C . CYS A 1 107 ? 7.298 -5.945 -6.200 1.00 92.75 107 CYS A C 1
ATOM 836 O O . CYS A 1 107 ? 7.943 -5.574 -7.181 1.00 92.75 107 CYS A O 1
ATOM 838 N N . PHE A 1 108 ? 7.463 -7.160 -5.673 1.00 92.19 108 PHE A N 1
ATOM 839 C CA . PHE A 1 108 ? 8.468 -8.115 -6.150 1.00 92.19 108 PHE A CA 1
ATOM 840 C C . PHE A 1 108 ? 8.300 -8.490 -7.631 1.00 92.19 108 PHE A C 1
ATOM 842 O O . PHE A 1 108 ? 9.283 -8.614 -8.363 1.00 92.19 108 PHE A O 1
ATOM 849 N N . ALA A 1 109 ? 7.057 -8.637 -8.102 1.00 89.44 109 ALA A N 1
AT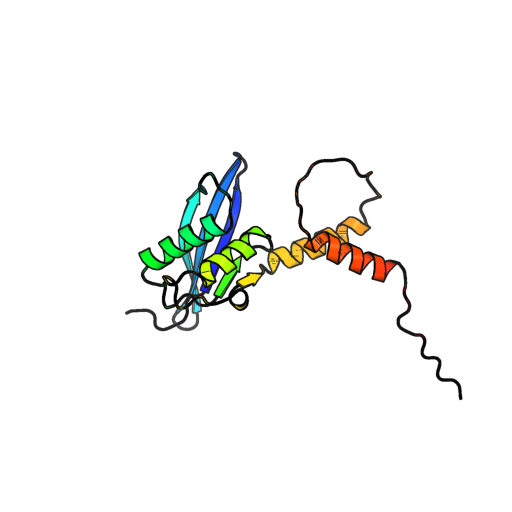OM 850 C CA . ALA A 1 109 ? 6.788 -8.925 -9.511 1.00 89.44 109 ALA A CA 1
ATOM 851 C C . ALA A 1 109 ? 7.245 -7.774 -10.419 1.00 89.44 109 ALA A C 1
ATOM 853 O O . ALA A 1 109 ? 7.775 -8.016 -11.505 1.00 89.44 109 ALA A O 1
ATOM 854 N N . HIS A 1 110 ? 7.096 -6.532 -9.952 1.00 85.62 110 HIS A N 1
ATOM 855 C CA . HIS A 1 110 ? 7.593 -5.364 -10.664 1.00 85.62 110 HIS A CA 1
ATOM 856 C C . HIS A 1 110 ? 9.126 -5.371 -10.714 1.00 85.62 110 HIS A C 1
ATOM 858 O O . HIS A 1 110 ? 9.691 -5.218 -11.791 1.00 85.62 110 HIS A O 1
ATOM 864 N N . THR A 1 111 ? 9.808 -5.669 -9.604 1.00 90.38 111 THR A N 1
ATOM 865 C CA . THR A 1 111 ? 11.274 -5.816 -9.583 1.00 90.38 111 THR A CA 1
ATOM 866 C C . THR A 1 111 ? 11.766 -6.865 -10.586 1.00 90.38 111 THR A C 1
ATOM 868 O O . THR A 1 111 ? 12.691 -6.594 -11.348 1.00 90.38 111 THR A O 1
ATOM 871 N N . ILE A 1 112 ? 11.124 -8.038 -10.659 1.00 92.50 112 ILE A N 1
ATOM 872 C CA . ILE A 1 112 ? 11.471 -9.066 -11.659 1.00 92.50 112 ILE A CA 1
ATOM 873 C C . ILE A 1 112 ? 11.271 -8.538 -13.083 1.00 92.50 112 ILE A C 1
ATOM 875 O O . ILE A 1 112 ? 12.110 -8.774 -13.951 1.00 92.50 112 ILE A O 1
ATOM 879 N N . ASN A 1 113 ? 10.170 -7.830 -13.335 1.00 89.50 113 ASN A N 1
ATOM 880 C CA . ASN A 1 113 ? 9.888 -7.243 -14.641 1.00 89.50 113 ASN A CA 1
ATOM 881 C C . ASN A 1 113 ? 10.964 -6.227 -15.054 1.00 89.50 113 ASN A C 1
ATOM 883 O O . ASN A 1 113 ? 11.382 -6.234 -16.209 1.00 89.50 113 ASN A O 1
ATOM 887 N N . LEU A 1 114 ? 11.445 -5.398 -14.125 1.00 87.56 114 LEU A N 1
ATOM 888 C CA . LEU A 1 114 ? 12.546 -4.466 -14.380 1.00 87.56 114 LEU A CA 1
ATOM 889 C C . LEU A 1 114 ? 13.836 -5.209 -14.727 1.00 87.56 114 LEU A C 1
ATOM 891 O O . LEU A 1 114 ? 14.415 -4.950 -15.777 1.00 87.56 114 LEU A O 1
ATOM 895 N N . VAL A 1 115 ? 14.219 -6.211 -13.930 1.00 92.44 115 VAL A N 1
ATOM 896 C CA . VAL A 1 115 ? 15.399 -7.047 -14.209 1.00 92.44 115 VAL A CA 1
ATOM 897 C C . VAL A 1 115 ? 15.304 -7.701 -15.591 1.00 92.44 115 VAL A C 1
ATOM 899 O O . VAL A 1 115 ? 16.265 -7.679 -16.360 1.00 92.44 115 VAL A O 1
ATOM 902 N N . ALA A 1 116 ? 14.140 -8.255 -15.942 1.00 91.94 116 ALA A N 1
ATOM 903 C CA . ALA A 1 116 ? 13.922 -8.878 -17.243 1.00 91.94 116 ALA A CA 1
ATOM 904 C C . ALA A 1 116 ? 14.029 -7.867 -18.396 1.00 91.94 116 ALA A C 1
ATOM 906 O O . ALA A 1 116 ? 14.669 -8.164 -19.404 1.00 91.94 116 ALA A O 1
ATOM 907 N N . LYS A 1 117 ? 13.446 -6.669 -18.251 1.00 88.25 117 LYS A N 1
ATOM 908 C CA . LYS A 1 117 ? 13.553 -5.588 -19.243 1.00 88.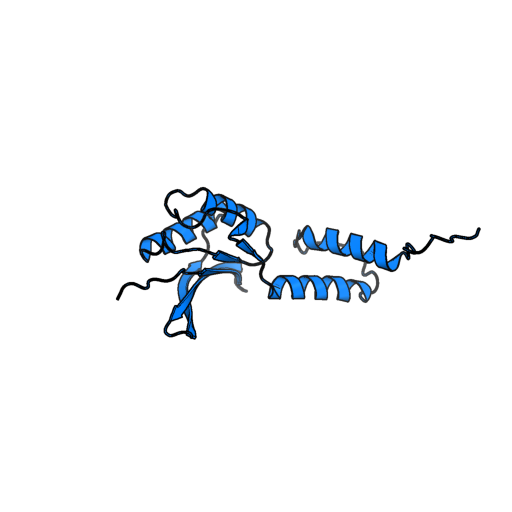25 117 LYS A CA 1
ATOM 909 C C . LYS A 1 117 ? 15.002 -5.150 -19.441 1.00 88.25 117 LYS A C 1
ATOM 911 O O . LYS A 1 117 ? 15.449 -5.097 -20.583 1.00 88.25 117 LYS A O 1
ATOM 916 N N . SER A 1 118 ? 15.741 -4.905 -18.359 1.00 88.62 118 SER A N 1
ATOM 917 C CA . SER A 1 118 ? 17.159 -4.532 -18.420 1.00 88.62 118 SER A CA 1
ATOM 918 C C . SER A 1 118 ? 17.998 -5.613 -19.103 1.00 88.62 118 SER A C 1
ATOM 920 O O . SER A 1 118 ? 18.841 -5.307 -19.939 1.00 88.62 118 SER A O 1
ATOM 922 N N . PHE A 1 119 ? 17.727 -6.890 -18.820 1.00 89.69 119 PHE A N 1
ATOM 923 C CA . PHE A 1 119 ? 18.418 -7.997 -19.478 1.00 89.69 119 PHE A CA 1
ATOM 924 C C . PHE A 1 119 ? 18.104 -8.083 -20.979 1.00 89.69 119 PHE A C 1
ATOM 926 O O . PHE A 1 119 ? 19.009 -8.282 -21.786 1.00 89.69 119 PHE A O 1
ATOM 933 N N . LEU A 1 120 ? 16.838 -7.924 -21.377 1.00 88.69 120 LEU A N 1
ATOM 934 C CA . LEU A 1 120 ? 16.431 -7.994 -22.785 1.00 88.69 120 LEU A CA 1
ATOM 935 C C . LEU A 1 120 ? 17.022 -6.859 -23.630 1.00 88.69 120 LEU A C 1
ATOM 937 O O . LEU A 1 120 ? 17.372 -7.100 -24.785 1.00 88.69 120 LEU A O 1
ATOM 941 N N . GLN A 1 121 ? 17.208 -5.667 -23.056 1.00 85.25 121 GLN A N 1
ATOM 942 C CA . GLN A 1 121 ? 17.844 -4.532 -23.740 1.00 85.25 121 GLN A CA 1
ATOM 943 C C . GLN A 1 121 ? 19.268 -4.843 -24.230 1.00 85.25 121 GLN A C 1
ATOM 945 O O . GLN A 1 121 ? 19.691 -4.285 -25.239 1.00 85.25 121 GLN A O 1
ATOM 950 N N . LEU A 1 122 ? 19.984 -5.780 -23.595 1.00 85.44 122 LEU A N 1
ATOM 951 C CA . LEU A 1 122 ? 21.315 -6.222 -24.040 1.00 85.44 122 LEU A CA 1
ATOM 952 C C . LEU A 1 122 ? 21.286 -6.942 -25.398 1.00 85.44 122 LEU A C 1
ATOM 954 O O . LEU A 1 122 ? 22.293 -6.988 -26.103 1.00 85.44 122 LEU A O 1
ATOM 958 N N . PHE A 1 123 ? 20.140 -7.519 -25.765 1.00 84.19 123 PHE A N 1
ATOM 959 C CA . PHE A 1 123 ? 19.958 -8.288 -26.997 1.00 84.19 123 PHE A CA 1
ATOM 960 C C . PHE A 1 123 ? 19.159 -7.533 -28.057 1.00 84.19 123 PHE A C 1
ATOM 962 O O . PHE A 1 123 ? 19.021 -8.027 -29.179 1.00 84.19 123 PHE A O 1
ATOM 969 N N . GLU A 1 124 ? 18.640 -6.347 -27.735 1.00 78.44 124 GLU A N 1
ATOM 970 C CA . GLU A 1 124 ? 18.019 -5.483 -28.726 1.00 78.44 124 GLU A CA 1
ATOM 971 C C . GLU A 1 124 ? 19.125 -4.810 -29.557 1.00 78.44 124 GLU A C 1
ATOM 973 O O . GLU A 1 124 ? 19.932 -4.046 -29.023 1.00 78.44 124 GLU A O 1
ATOM 978 N N . PRO A 1 125 ? 19.218 -5.078 -30.873 1.00 62.16 125 PRO A N 1
ATOM 979 C CA . PRO A 1 125 ? 20.271 -4.512 -31.704 1.00 62.16 125 PRO A CA 1
ATOM 980 C C . PRO A 1 125 ? 20.066 -3.005 -31.838 1.00 62.16 125 PRO A C 1
ATOM 982 O O . PRO A 1 125 ? 19.295 -2.602 -32.701 1.00 62.16 125 PRO A O 1
ATOM 985 N N . ALA A 1 126 ? 20.733 -2.204 -30.993 1.00 58.94 126 ALA A N 1
ATOM 986 C CA . ALA A 1 126 ? 20.792 -0.736 -30.977 1.00 58.94 126 ALA A CA 1
ATOM 987 C C . ALA A 1 126 ? 19.760 -0.061 -31.901 1.00 58.94 126 ALA A C 1
ATOM 989 O O . ALA A 1 126 ? 20.108 0.584 -32.900 1.00 58.94 126 ALA A O 1
ATOM 990 N N . LEU A 1 127 ? 18.467 -0.247 -31.613 1.00 50.16 127 LEU A N 1
ATOM 991 C CA . LEU A 1 127 ? 17.409 0.353 -32.410 1.00 50.16 127 LEU A CA 1
ATOM 992 C C . LEU A 1 127 ? 17.364 1.818 -32.005 1.00 50.16 127 LEU A C 1
ATOM 994 O O . LEU A 1 127 ? 16.743 2.201 -31.023 1.00 50.16 127 LEU A O 1
ATOM 998 N N . LYS A 1 128 ? 18.148 2.607 -32.746 1.00 41.62 128 LYS A N 1
ATOM 999 C CA . LYS A 1 128 ? 18.219 4.068 -32.775 1.00 41.62 128 LYS A CA 1
ATOM 1000 C C . LYS A 1 128 ? 17.188 4.746 -31.876 1.00 41.62 128 LYS A C 1
ATOM 1002 O O . LYS A 1 128 ? 16.028 4.880 -32.251 1.00 41.62 128 LYS A O 1
ATOM 1007 N N . LYS A 1 129 ? 17.699 5.282 -30.767 1.00 49.53 129 LYS A N 1
ATOM 1008 C CA . LYS A 1 129 ? 17.198 6.427 -30.000 1.00 49.53 129 LYS A CA 1
ATOM 1009 C C . LYS A 1 129 ? 16.272 7.320 -30.845 1.00 49.53 129 LYS A C 1
ATOM 1011 O O . LYS A 1 129 ? 16.758 8.216 -31.530 1.00 49.53 129 LYS A O 1
ATOM 1016 N N . LYS A 1 130 ? 14.959 7.062 -30.824 1.00 36.25 130 LYS A N 1
ATOM 1017 C CA . LYS A 1 130 ? 13.897 7.991 -31.236 1.00 36.25 130 LYS A CA 1
ATOM 1018 C C . LYS A 1 130 ? 12.558 7.608 -30.589 1.00 36.25 130 LYS A C 1
ATOM 1020 O O . LYS A 1 130 ? 11.889 6.680 -31.019 1.00 36.25 130 LYS A O 1
ATOM 1025 N N . SER A 1 131 ? 12.212 8.454 -29.618 1.00 40.94 131 SER A N 1
ATOM 1026 C CA . SER A 1 131 ? 10.882 8.932 -29.217 1.00 40.94 131 SER A CA 1
ATOM 1027 C C . SER A 1 131 ? 9.859 7.987 -28.569 1.00 40.94 131 SER A C 1
ATOM 1029 O O . SER A 1 131 ? 9.425 7.003 -29.153 1.00 40.94 131 SER A O 1
ATOM 1031 N N . SER A 1 132 ? 9.352 8.493 -27.435 1.00 35.59 132 SER A N 1
ATOM 1032 C CA . SER A 1 132 ? 7.935 8.538 -27.041 1.00 35.59 132 SER A CA 1
ATOM 1033 C C . SER A 1 132 ? 7.261 7.265 -26.535 1.00 35.59 132 SER A C 1
ATOM 1035 O O . SER A 1 132 ? 6.173 6.924 -26.995 1.00 35.59 132 SER A O 1
ATOM 1037 N N . VAL A 1 133 ? 7.824 6.644 -25.503 1.00 37.56 133 VAL A N 1
ATOM 1038 C CA . VAL A 1 133 ? 6.998 6.013 -24.466 1.00 37.56 133 VAL A CA 1
ATOM 1039 C C . VAL A 1 133 ? 7.541 6.508 -23.135 1.00 37.56 133 VAL A C 1
ATOM 1041 O O . VAL A 1 133 ? 8.649 6.153 -22.750 1.00 37.56 133 VAL A O 1
ATOM 1044 N N . GLY A 1 134 ? 6.803 7.419 -22.501 1.00 39.41 134 GLY A N 1
ATOM 1045 C CA . GLY A 1 134 ? 7.116 7.913 -21.167 1.00 39.41 134 GLY A CA 1
ATOM 1046 C C . GLY A 1 134 ? 6.962 6.779 -20.167 1.00 39.41 134 GLY A C 1
ATOM 1047 O O . GLY A 1 134 ? 5.860 6.495 -19.711 1.00 39.41 134 GLY A O 1
ATOM 1048 N N . VAL A 1 135 ? 8.067 6.109 -19.881 1.00 42.81 135 VAL A N 1
ATOM 1049 C CA . VAL A 1 135 ? 8.297 5.445 -18.606 1.00 42.81 135 VAL A CA 1
ATOM 1050 C C . VAL A 1 135 ? 9.601 6.059 -18.123 1.00 42.81 135 VAL A C 1
ATOM 1052 O O . VAL A 1 135 ? 10.680 5.547 -18.404 1.00 42.81 135 VAL A O 1
ATOM 1055 N N . GLU A 1 136 ? 9.490 7.249 -17.534 1.00 44.62 136 GLU A N 1
ATOM 1056 C CA . GLU A 1 136 ? 10.540 7.789 -16.673 1.00 44.62 136 GLU A CA 1
ATOM 1057 C C . GLU A 1 136 ? 10.528 6.901 -15.428 1.00 44.62 136 GLU A C 1
ATOM 1059 O O . GLU A 1 136 ? 9.747 7.102 -14.502 1.00 44.62 136 GLU A O 1
ATOM 1064 N N . ASP A 1 137 ? 11.274 5.804 -15.500 1.00 52.28 137 ASP A N 1
ATOM 1065 C CA . ASP A 1 137 ? 11.559 4.955 -14.358 1.00 52.28 137 ASP A CA 1
ATOM 1066 C C . ASP A 1 137 ? 13.050 5.094 -14.087 1.00 52.28 137 ASP A C 1
ATOM 1068 O O . ASP A 1 137 ? 13.872 4.411 -14.703 1.00 52.28 137 ASP A O 1
ATOM 1072 N N . ASP A 1 138 ? 13.374 6.028 -13.191 1.00 55.09 138 ASP A N 1
ATOM 1073 C CA . ASP A 1 138 ? 14.734 6.344 -12.746 1.00 55.09 138 ASP A CA 1
ATOM 1074 C C . ASP A 1 138 ? 15.502 5.073 -12.324 1.00 55.09 138 ASP A C 1
ATOM 1076 O O . ASP A 1 138 ? 16.720 4.990 -12.473 1.00 55.09 138 ASP A O 1
ATOM 1080 N N . SER A 1 139 ? 14.795 4.016 -11.897 1.00 59.47 139 SER A N 1
ATOM 1081 C CA . SER A 1 139 ? 15.410 2.745 -11.504 1.00 59.47 139 SER A CA 1
ATOM 1082 C C . SER A 1 139 ? 15.995 1.932 -12.670 1.00 59.47 139 SER A C 1
ATOM 1084 O O . SER A 1 139 ? 16.898 1.116 -12.464 1.00 59.47 139 SER A O 1
ATOM 1086 N N . LEU A 1 140 ? 15.526 2.149 -13.905 1.00 57.81 140 LEU A N 1
A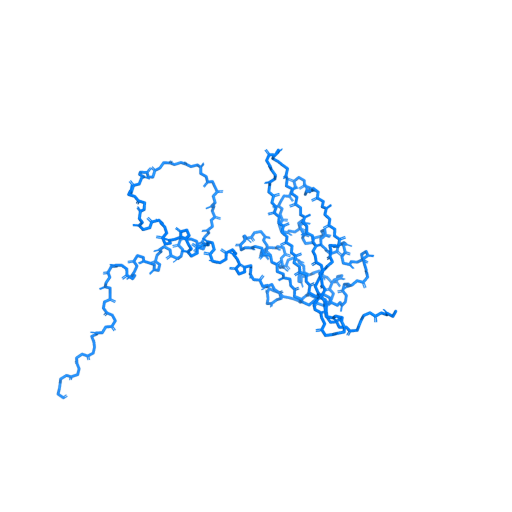TOM 1087 C CA . LEU A 1 140 ? 16.076 1.499 -15.098 1.00 57.81 140 LEU A CA 1
ATOM 1088 C C . LEU A 1 140 ? 17.383 2.146 -15.561 1.00 57.81 140 LEU A C 1
ATOM 1090 O O . LEU A 1 140 ? 18.220 1.445 -16.134 1.00 57.81 140 LEU A O 1
ATOM 1094 N N . GLU A 1 141 ? 17.567 3.447 -15.318 1.00 60.88 141 GLU A N 1
ATOM 1095 C CA . GLU A 1 141 ? 18.825 4.141 -15.616 1.00 60.88 141 GLU A CA 1
ATOM 1096 C C . GLU A 1 141 ? 19.938 3.653 -14.681 1.00 60.88 141 GLU A C 1
ATOM 1098 O O . GLU A 1 141 ? 20.987 3.224 -15.160 1.00 60.88 141 GLU A O 1
ATOM 1103 N N . ASP A 1 142 ? 19.662 3.564 -13.377 1.00 62.62 142 ASP A N 1
ATOM 1104 C CA . ASP A 1 142 ? 20.616 3.053 -12.383 1.00 62.62 142 ASP A CA 1
ATOM 1105 C C . ASP A 1 142 ? 21.037 1.594 -12.651 1.00 62.62 142 ASP A C 1
ATOM 1107 O O . ASP A 1 142 ? 22.217 1.240 -12.547 1.00 62.62 142 ASP A O 1
ATOM 1111 N N . LEU A 1 143 ? 20.090 0.722 -13.027 1.00 63.16 143 LEU A N 1
ATOM 1112 C CA . LEU A 1 143 ? 20.406 -0.668 -13.385 1.00 63.16 143 LEU A CA 1
ATOM 1113 C C . LEU A 1 143 ? 21.219 -0.765 -14.675 1.00 63.16 143 LEU A C 1
ATOM 1115 O O . LEU A 1 143 ? 22.063 -1.655 -14.801 1.00 63.16 143 LEU A O 1
ATOM 1119 N N . ARG A 1 144 ? 20.951 0.114 -15.641 1.00 65.50 144 ARG A N 1
ATOM 1120 C CA . ARG A 1 144 ? 21.694 0.157 -16.896 1.00 65.50 144 ARG A CA 1
ATOM 1121 C C . ARG A 1 144 ? 23.137 0.583 -16.655 1.00 65.50 144 ARG A C 1
ATOM 1123 O O . ARG A 1 144 ? 24.028 -0.104 -17.139 1.00 65.50 144 ARG A O 1
ATOM 1130 N N . ASP A 1 145 ? 23.367 1.619 -15.857 1.00 65.62 145 ASP A N 1
ATOM 1131 C CA . ASP A 1 145 ? 24.714 2.060 -15.478 1.00 65.62 145 ASP A CA 1
ATOM 1132 C C . ASP A 1 145 ? 25.475 0.964 -14.712 1.00 65.62 145 ASP A C 1
ATOM 1134 O O . ASP A 1 145 ? 26.668 0.741 -14.934 1.00 65.62 145 ASP A O 1
ATOM 1138 N N . ALA A 1 146 ? 24.793 0.223 -13.831 1.00 67.94 146 ALA A N 1
ATOM 1139 C CA . ALA A 1 146 ? 25.383 -0.919 -13.135 1.00 67.94 146 ALA A CA 1
ATOM 1140 C C . ALA A 1 146 ? 25.732 -2.081 -14.084 1.00 67.94 146 ALA A C 1
ATOM 1142 O O . ALA A 1 146 ? 26.768 -2.724 -13.913 1.00 67.94 146 ALA A O 1
ATOM 1143 N N . LEU A 1 147 ? 24.896 -2.351 -15.090 1.00 61.94 147 LEU A N 1
ATOM 1144 C CA . LEU A 1 147 ? 25.152 -3.378 -16.101 1.00 61.94 147 LEU A CA 1
ATOM 1145 C C . LEU A 1 147 ? 26.263 -2.971 -17.072 1.00 61.94 147 LEU A C 1
ATOM 1147 O O . LEU A 1 147 ? 27.104 -3.812 -17.373 1.00 61.94 147 LEU A O 1
ATOM 1151 N N . GLU A 1 148 ? 26.313 -1.705 -17.501 1.00 65.75 148 GLU A N 1
ATOM 1152 C CA . GLU A 1 148 ? 27.385 -1.165 -18.349 1.00 65.75 148 GLU A CA 1
ATOM 1153 C C . GLU A 1 148 ? 28.751 -1.324 -17.653 1.00 65.75 148 GLU A C 1
ATOM 1155 O O . GLU A 1 148 ? 29.698 -1.826 -18.257 1.00 65.75 148 GLU A O 1
ATOM 1160 N N . ARG A 1 149 ? 28.825 -1.073 -16.336 1.00 65.75 149 ARG A N 1
ATOM 1161 C CA . ARG A 1 149 ? 30.025 -1.341 -15.515 1.00 65.75 149 ARG A CA 1
ATOM 1162 C C . ARG A 1 149 ? 30.440 -2.814 -15.462 1.00 65.75 149 ARG A C 1
ATOM 1164 O O . ARG A 1 149 ? 31.630 -3.111 -15.416 1.00 65.75 149 ARG A O 1
ATOM 1171 N N . ILE A 1 150 ? 29.480 -3.740 -15.454 1.00 59.97 150 ILE A N 1
ATOM 1172 C CA . ILE A 1 150 ? 29.759 -5.187 -15.459 1.00 59.97 150 ILE A CA 1
ATOM 1173 C C . ILE A 1 150 ? 30.221 -5.642 -16.851 1.00 59.97 150 ILE A C 1
ATOM 1175 O O . ILE A 1 150 ? 31.081 -6.516 -16.958 1.00 59.97 150 ILE A O 1
ATOM 1179 N N . THR A 1 151 ? 29.670 -5.064 -17.922 1.00 57.03 151 THR A N 1
ATOM 1180 C CA . THR A 1 151 ? 30.040 -5.405 -19.303 1.00 57.03 151 THR A CA 1
ATOM 1181 C C . THR A 1 151 ? 31.360 -4.784 -19.752 1.00 57.03 151 THR A C 1
ATOM 1183 O O . THR A 1 151 ? 32.033 -5.380 -20.591 1.00 57.03 151 THR A O 1
ATOM 1186 N N . ASP A 1 152 ? 31.751 -3.643 -19.176 1.00 52.97 152 ASP A N 1
ATOM 1187 C CA . ASP A 1 152 ? 32.999 -2.938 -19.503 1.00 52.97 152 ASP A CA 1
ATOM 1188 C C . ASP A 1 152 ? 34.242 -3.508 -18.795 1.00 52.97 152 ASP A C 1
ATOM 1190 O O . ASP A 1 152 ? 35.353 -3.037 -19.031 1.00 52.97 152 ASP A O 1
ATOM 1194 N N . GLY A 1 153 ? 34.092 -4.572 -17.997 1.00 49.31 153 GLY A N 1
ATOM 1195 C CA . GLY A 1 153 ? 35.224 -5.367 -17.522 1.00 49.31 153 GLY A CA 1
ATOM 1196 C C . GLY A 1 153 ? 36.202 -4.605 -16.624 1.00 49.31 153 GLY A C 1
ATOM 1197 O O . GLY A 1 153 ? 37.412 -4.738 -16.798 1.00 49.31 153 GLY A O 1
ATOM 1198 N N . GLU A 1 154 ? 35.714 -3.839 -15.643 1.00 43.53 154 GLU A N 1
ATOM 1199 C CA . GLU A 1 154 ? 36.569 -3.479 -14.507 1.00 43.53 154 GLU A CA 1
ATOM 1200 C C . GLU A 1 154 ? 36.839 -4.746 -13.680 1.00 43.53 154 GLU A C 1
ATOM 1202 O O . GLU A 1 154 ? 36.043 -5.161 -12.836 1.00 43.53 154 GLU A O 1
ATOM 1207 N N . ASP A 1 155 ? 37.969 -5.393 -13.976 1.00 40.56 155 ASP A N 1
ATOM 1208 C CA . ASP A 1 155 ? 38.550 -6.478 -13.192 1.00 40.56 155 ASP A CA 1
ATOM 1209 C C . ASP A 1 155 ? 38.700 -6.038 -11.726 1.00 40.56 155 ASP A C 1
ATOM 1211 O O . ASP A 1 155 ? 39.661 -5.371 -11.338 1.00 40.56 155 ASP A O 1
ATOM 1215 N N . VAL A 1 156 ? 37.779 -6.474 -10.865 1.00 46.31 156 VAL A N 1
ATOM 1216 C CA . VAL A 1 156 ? 37.957 -6.456 -9.405 1.00 46.31 156 VAL A CA 1
ATOM 1217 C C . VAL A 1 156 ? 38.887 -7.609 -9.017 1.00 46.31 156 VAL A C 1
ATOM 1219 O O . VAL A 1 156 ? 38.504 -8.514 -8.281 1.00 46.31 156 VAL A O 1
ATOM 1222 N N . ASN A 1 157 ? 40.104 -7.629 -9.563 1.00 40.12 157 ASN A N 1
ATOM 1223 C CA . ASN A 1 157 ? 41.191 -8.444 -9.033 1.00 40.12 157 ASN A CA 1
ATOM 1224 C C . ASN A 1 157 ? 42.564 -7.930 -9.491 1.00 40.12 157 ASN A C 1
ATOM 1226 O O . ASN A 1 157 ? 43.210 -8.516 -10.354 1.00 40.12 157 ASN A O 1
ATOM 1230 N N . SER A 1 158 ? 43.046 -6.855 -8.870 1.00 41.81 158 SER A N 1
ATOM 1231 C CA . SER A 1 158 ? 44.476 -6.535 -8.862 1.00 41.81 158 SER A CA 1
ATOM 1232 C C . SER A 1 158 ? 44.940 -6.239 -7.437 1.00 41.81 158 SER A C 1
ATOM 1234 O O . SER A 1 158 ? 45.194 -5.097 -7.059 1.00 41.81 158 SER A O 1
ATOM 1236 N N . THR A 1 159 ? 45.053 -7.289 -6.631 1.00 36.09 159 THR A N 1
ATOM 1237 C CA . THR A 1 159 ? 46.097 -7.355 -5.604 1.00 36.09 159 THR A CA 1
ATOM 1238 C C . THR A 1 159 ? 46.997 -8.526 -5.967 1.00 36.09 159 THR A C 1
ATOM 1240 O O . THR A 1 159 ? 46.798 -9.653 -5.517 1.00 36.09 159 THR A O 1
ATOM 1243 N N . GLU A 1 160 ? 47.945 -8.256 -6.864 1.00 37.66 160 GLU A N 1
ATOM 1244 C CA . GLU A 1 160 ? 49.187 -9.015 -6.942 1.00 37.66 160 GLU A CA 1
ATOM 1245 C C . GLU A 1 160 ? 50.007 -8.648 -5.698 1.00 37.66 160 GLU A C 1
ATOM 1247 O O . GLU A 1 160 ? 50.651 -7.602 -5.655 1.00 37.66 160 GLU A O 1
ATOM 1252 N N . ASP A 1 161 ? 49.940 -9.488 -4.665 1.00 35.28 161 ASP A N 1
ATOM 1253 C CA . ASP A 1 161 ? 50.982 -9.544 -3.642 1.00 35.28 161 ASP A CA 1
ATOM 1254 C C . ASP A 1 161 ? 52.115 -10.430 -4.188 1.00 35.28 161 ASP A C 1
ATOM 1256 O O . ASP A 1 161 ? 52.067 -11.660 -4.102 1.00 35.28 161 ASP A O 1
ATOM 1260 N N . GLU A 1 162 ? 53.141 -9.798 -4.761 1.00 37.69 162 GLU A N 1
ATOM 1261 C CA . GLU A 1 1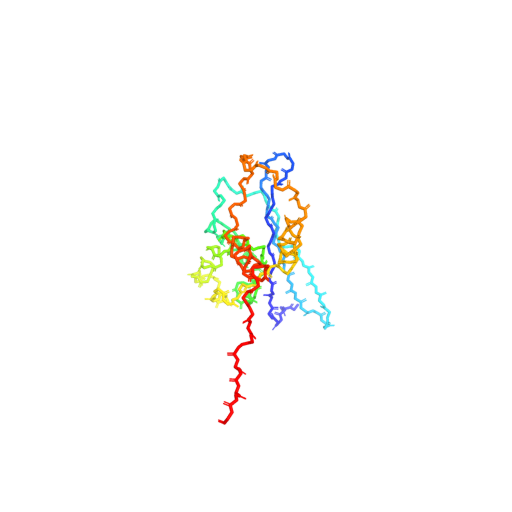62 ? 54.485 -10.370 -4.846 1.00 37.69 162 GLU A CA 1
ATOM 1262 C C . GLU A 1 162 ? 55.428 -9.628 -3.880 1.00 37.69 162 GLU A C 1
ATOM 1264 O O . GLU A 1 162 ? 55.638 -8.421 -4.011 1.00 37.69 162 GLU A O 1
ATOM 1269 N N . GLN A 1 163 ? 56.055 -10.438 -3.010 1.00 34.69 163 GLN A N 1
ATOM 1270 C CA . GLN A 1 163 ? 57.146 -10.202 -2.037 1.00 34.69 163 GLN A CA 1
ATOM 1271 C C . GLN A 1 163 ? 56.772 -9.870 -0.588 1.00 34.69 163 GLN A C 1
ATOM 1273 O O . GLN A 1 163 ? 56.418 -8.716 -0.274 1.00 34.69 163 GLN A O 1
#

Sequence (163 aa):
KAYDGDIHFATDTWTSANHRAFVAITAHLLVDAKPKSIILDFFEVPELHTGETFAREISRVFLEFGIETKVSKGTADNASNNDTMTAAMGADESIPSFHREEDHVRCFAHTINLVAKSFLQLFEPALKKKSSVGVEDDSLEDLRDALERITDGEDVNSTEDEQ

pLDDT: mean 79.99, std 18.73, range [34.69, 97.62]

InterPro domains:
  IPR012337 Ribonuclease H-like superfamily [SSF53098] (5-122)
  IPR052035 Zinc finger BED domain-containing [PTHR46481] (5-151)